Protein AF-A0A7Y0XGH5-F1 (afdb_monomer_lite)

Radius of gyration: 25.56 Å; chains: 1; bounding box: 54×35×66 Å

InterPro domains:
  IPR007445 Type IV pilus inner membrane component PilO [PF04350] (1-98)
  IPR014717 Translation elongation factor EF1B/small ribosomal subunit protein bS6 [G3DSA:3.30.70.60] (39-99)

Organism: Vibrio parahaemolyticus (NCBI:txid670)

pLDDT: mean 72.3, std 12.21, range [51.0, 94.69]

Structure (mmCIF, N/CA/C/O backbone):
data_AF-A0A7Y0XGH5-F1
#
_entry.id   AF-A0A7Y0XGH5-F1
#
loop_
_atom_site.group_PDB
_atom_site.id
_atom_site.type_symbol
_atom_site.label_atom_id
_atom_site.label_alt_id
_atom_site.label_comp_id
_atom_site.label_asym_id
_atom_site.label_entity_id
_atom_site.label_seq_id
_atom_site.pdbx_PDB_ins_code
_atom_site.Cartn_x
_atom_site.Cartn_y
_atom_site.Cartn_z
_atom_site.occupancy
_atom_site.B_iso_or_equiv
_atom_site.auth_seq_id
_atom_site.auth_comp_id
_atom_site.auth_asym_id
_atom_site.auth_atom_id
_atom_site.pdbx_PDB_model_num
ATOM 1 N N . GLU A 1 1 ? -40.733 23.908 43.309 1.00 57.53 1 GLU A N 1
ATOM 2 C CA . GLU A 1 1 ? -39.995 22.781 43.934 1.00 57.53 1 GLU A CA 1
ATOM 3 C C . GLU A 1 1 ? -40.119 21.439 43.202 1.00 57.53 1 GLU A C 1
ATOM 5 O O . GLU A 1 1 ? -39.109 20.762 43.045 1.00 57.53 1 GLU A O 1
ATOM 10 N N . GLN A 1 2 ? -41.304 21.029 42.729 1.00 59.62 2 GLN A N 1
ATOM 11 C CA . GLN A 1 2 ? -41.489 19.719 42.073 1.00 59.62 2 GLN A CA 1
ATOM 12 C C . GLN A 1 2 ? -40.665 19.541 40.779 1.00 59.62 2 GLN A C 1
ATOM 14 O O . GLN A 1 2 ? -40.095 18.477 40.553 1.00 59.62 2 GLN A O 1
ATOM 19 N N . THR A 1 3 ? -40.512 20.594 39.975 1.00 57.28 3 THR A N 1
ATOM 20 C CA . THR A 1 3 ? -39.720 20.594 38.731 1.00 57.28 3 THR A CA 1
ATOM 21 C C . THR A 1 3 ? -38.219 20.379 38.955 1.00 57.28 3 THR A C 1
ATOM 23 O O . THR A 1 3 ? -37.586 19.646 38.196 1.00 57.28 3 THR A O 1
ATOM 26 N N . LEU A 1 4 ? -37.647 20.936 40.029 1.00 57.97 4 LEU A N 1
ATOM 27 C CA . LEU A 1 4 ? -36.232 20.739 40.375 1.00 57.97 4 LEU A CA 1
ATOM 28 C C . LEU A 1 4 ? -35.940 19.289 40.788 1.00 57.97 4 LEU A C 1
ATOM 30 O O . LEU A 1 4 ? -34.923 18.724 40.388 1.00 57.97 4 LEU A O 1
ATOM 34 N N . LYS A 1 5 ? -36.849 18.667 41.552 1.00 57.78 5 LYS A N 1
ATOM 35 C CA . LYS A 1 5 ? -36.714 17.265 41.983 1.00 57.78 5 LYS A CA 1
ATOM 36 C C . LYS A 1 5 ? -36.739 16.297 40.797 1.00 57.78 5 LYS A C 1
ATOM 38 O O . LYS A 1 5 ? -35.958 15.348 40.771 1.00 57.78 5 LYS A O 1
ATOM 43 N N . VAL A 1 6 ? -37.584 16.554 39.796 1.00 65.75 6 VAL A N 1
ATOM 44 C CA . VAL A 1 6 ? -37.640 15.749 38.563 1.00 65.75 6 VAL A CA 1
ATOM 45 C C . VAL A 1 6 ? -36.358 15.911 37.739 1.00 65.75 6 VAL A C 1
ATOM 47 O O . VAL A 1 6 ? -35.770 14.913 37.325 1.00 65.75 6 VAL A O 1
ATOM 50 N N . ALA A 1 7 ? -35.865 17.141 37.567 1.00 57.25 7 ALA A N 1
ATOM 51 C CA . ALA A 1 7 ? -34.629 17.406 36.826 1.00 57.25 7 ALA A CA 1
ATOM 52 C C . ALA A 1 7 ? -33.390 16.760 37.477 1.00 57.25 7 ALA A C 1
ATOM 54 O O . ALA A 1 7 ? -32.552 16.181 36.780 1.00 57.25 7 ALA A O 1
ATOM 55 N N . LEU A 1 8 ? -33.297 16.801 38.811 1.00 57.59 8 LEU A N 1
ATOM 56 C CA . LEU A 1 8 ? -32.241 16.122 39.567 1.00 57.59 8 LEU A CA 1
ATOM 57 C C . LEU A 1 8 ? -32.318 14.603 39.415 1.00 57.59 8 LEU A C 1
ATOM 59 O O . LEU A 1 8 ? -31.290 13.968 39.209 1.00 57.59 8 LEU A O 1
ATOM 63 N N . LYS A 1 9 ? -33.522 14.022 39.442 1.00 57.09 9 LYS A N 1
ATOM 64 C CA . LYS A 1 9 ? -33.717 12.574 39.282 1.00 57.09 9 LYS A CA 1
ATOM 65 C C . LYS A 1 9 ? -33.345 12.087 37.878 1.00 57.09 9 LYS A C 1
ATOM 67 O O . LYS A 1 9 ? -32.714 11.045 37.741 1.00 57.09 9 LYS A O 1
ATOM 72 N N . ILE A 1 10 ? -33.648 12.870 36.841 1.00 63.62 10 ILE A N 1
ATOM 73 C CA . ILE A 1 10 ? -33.232 12.576 35.460 1.00 63.62 10 ILE A CA 1
ATOM 74 C C . ILE A 1 10 ? -31.706 12.660 35.319 1.00 63.62 10 ILE A C 1
ATOM 76 O O . ILE A 1 10 ? -31.102 11.768 34.725 1.00 63.62 10 ILE A O 1
ATOM 80 N N . LYS A 1 11 ? -31.065 13.698 35.879 1.00 57.50 11 LYS A N 1
ATOM 81 C CA . LYS A 1 11 ? -29.596 13.811 35.873 1.00 57.50 11 LYS A CA 1
ATOM 82 C C . LYS A 1 11 ? -28.933 12.685 36.671 1.00 57.50 11 LYS A C 1
ATOM 84 O O . LYS A 1 11 ? -27.990 12.091 36.168 1.00 57.50 11 LYS A O 1
ATOM 89 N N . ALA A 1 12 ? -29.449 12.348 37.851 1.00 57.94 12 ALA A N 1
ATOM 90 C CA . ALA A 1 12 ? -28.937 11.259 38.681 1.00 57.94 12 ALA A CA 1
ATOM 91 C C . ALA A 1 12 ? -29.034 9.903 37.968 1.00 57.94 12 ALA A C 1
ATOM 93 O O . ALA A 1 12 ? -28.064 9.156 37.957 1.00 57.94 12 ALA A O 1
ATOM 94 N N . ASN A 1 13 ? -30.150 9.623 37.289 1.00 59.25 13 ASN A N 1
ATOM 95 C CA . ASN A 1 13 ? -30.304 8.400 36.497 1.00 59.25 13 ASN A CA 1
ATOM 96 C C . ASN A 1 13 ? -29.356 8.360 35.284 1.00 59.25 13 ASN A C 1
ATOM 98 O O . ASN A 1 13 ? -28.810 7.305 34.976 1.00 59.25 13 ASN A O 1
ATOM 102 N N . LYS A 1 14 ? -29.108 9.497 34.617 1.00 54.75 14 LYS A N 1
ATOM 103 C CA . LYS A 1 14 ? -28.110 9.586 33.532 1.00 54.75 14 LYS A CA 1
ATOM 104 C C . LYS A 1 14 ? -26.677 9.373 34.034 1.00 54.75 14 LYS A C 1
ATOM 106 O O . LYS A 1 14 ? -25.895 8.718 33.358 1.00 54.75 14 LYS A O 1
ATOM 111 N N . VAL A 1 15 ? -26.346 9.892 35.218 1.00 58.03 15 VAL A N 1
ATOM 112 C CA . VAL A 1 15 ? -25.038 9.692 35.868 1.00 58.03 15 VAL A CA 1
ATOM 113 C C . VAL A 1 15 ? -24.877 8.260 36.385 1.00 58.03 15 VAL A C 1
ATOM 115 O O . VAL A 1 15 ? -23.786 7.716 36.312 1.00 58.03 15 VAL A O 1
ATOM 118 N N . ALA A 1 16 ? -25.952 7.614 36.839 1.00 59.16 16 ALA A N 1
ATOM 119 C CA . ALA A 1 16 ? -25.923 6.213 37.262 1.00 59.16 16 ALA A CA 1
ATOM 120 C C . ALA A 1 16 ? -25.759 5.230 36.086 1.00 59.16 16 ALA A C 1
ATOM 122 O O . ALA A 1 16 ? -25.178 4.165 36.264 1.00 59.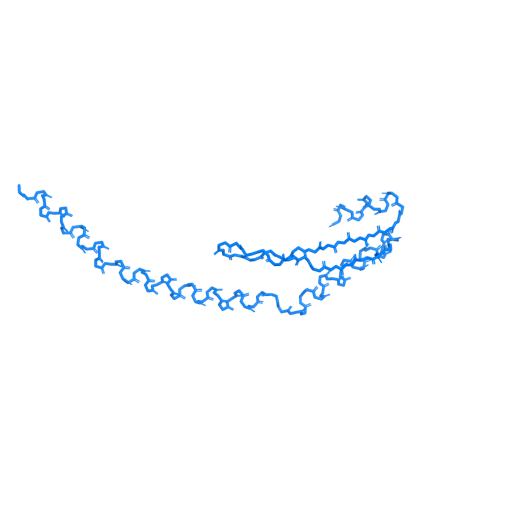16 16 ALA A O 1
ATOM 123 N N . ALA A 1 17 ? -26.239 5.587 34.889 1.00 60.56 17 ALA A N 1
ATOM 124 C CA . ALA A 1 17 ? -26.085 4.783 33.672 1.00 60.56 17 ALA A CA 1
ATOM 125 C C . ALA A 1 17 ? -24.726 4.980 32.968 1.00 60.56 17 ALA A C 1
ATOM 127 O O . ALA A 1 17 ? -24.312 4.137 32.176 1.00 60.56 17 ALA A O 1
ATOM 128 N N . LEU A 1 18 ? -24.026 6.083 33.256 1.00 62.53 18 LEU A N 1
ATOM 129 C CA . LEU A 1 18 ? -22.739 6.455 32.652 1.00 62.53 18 LEU A CA 1
ATOM 130 C C . LEU A 1 18 ? -21.626 5.403 32.843 1.00 62.53 18 LEU A C 1
ATOM 132 O O . LEU A 1 18 ? -20.987 5.069 31.848 1.00 62.53 18 LEU A O 1
ATOM 136 N N . PRO A 1 19 ? -21.421 4.820 34.043 1.00 67.25 19 PRO A N 1
ATOM 137 C CA . PRO A 1 19 ? -20.416 3.776 34.257 1.00 67.25 19 PRO A CA 1
ATOM 138 C C . PRO A 1 19 ? -20.688 2.513 33.434 1.00 67.25 19 PRO A C 1
ATOM 140 O O . PRO A 1 19 ? -19.769 1.883 32.921 1.00 67.25 19 PRO A O 1
ATOM 143 N N . GLN A 1 20 ? -21.963 2.150 33.280 1.00 67.44 20 GLN A N 1
ATOM 144 C CA . GLN A 1 20 ? -22.369 0.970 32.521 1.00 67.44 20 GLN A CA 1
ATOM 145 C C . GLN A 1 20 ? -22.187 1.193 31.015 1.00 67.44 20 GLN A C 1
ATOM 147 O O . GLN A 1 20 ? -21.733 0.297 30.310 1.00 67.44 20 GLN A O 1
ATOM 152 N N . LEU A 1 21 ? -22.475 2.409 30.536 1.00 55.81 21 LEU A N 1
ATOM 153 C CA . LEU A 1 21 ? -22.206 2.813 29.156 1.00 55.81 21 LEU A CA 1
ATOM 154 C C . LEU A 1 21 ? -20.699 2.867 28.853 1.00 55.81 21 LEU A C 1
ATOM 156 O O . LEU A 1 21 ? -20.281 2.432 27.786 1.00 55.81 21 LEU A O 1
ATOM 160 N N . GLN A 1 22 ? -19.887 3.374 29.788 1.00 63.31 22 GLN A N 1
ATOM 161 C CA . GLN A 1 22 ? -18.424 3.385 29.672 1.00 63.31 22 GLN A CA 1
ATOM 162 C C . GLN A 1 22 ? -17.858 1.970 29.615 1.00 63.31 22 GLN A C 1
ATOM 164 O O . GLN A 1 22 ? -17.097 1.671 28.708 1.00 63.31 22 GLN A O 1
ATOM 169 N N . SER A 1 23 ? -18.313 1.069 30.488 1.00 70.44 23 SER A N 1
ATOM 170 C CA . SER A 1 23 ? -17.890 -0.334 30.447 1.00 70.44 23 SER A CA 1
ATOM 171 C C . SER A 1 23 ? -18.245 -1.024 29.124 1.00 70.44 23 SER A C 1
ATOM 173 O O . SER A 1 23 ? -17.464 -1.840 28.644 1.00 70.44 23 SER A O 1
ATOM 175 N N . GLN A 1 24 ? -19.399 -0.710 28.526 1.00 57.34 24 GLN A N 1
ATOM 176 C CA . GLN A 1 24 ? -19.782 -1.239 27.211 1.00 57.34 24 GLN A CA 1
ATOM 177 C C . GLN A 1 24 ? -18.930 -0.647 26.081 1.00 57.34 24 GLN A C 1
ATOM 179 O O . GLN A 1 24 ? -18.613 -1.353 25.125 1.00 57.34 24 GLN A O 1
ATOM 184 N N . LEU A 1 25 ? -18.549 0.631 26.184 1.00 55.97 25 LEU A N 1
ATOM 185 C CA . LEU A 1 25 ? -17.626 1.270 25.246 1.00 55.97 25 LEU A CA 1
ATOM 186 C C . LEU A 1 25 ? -16.212 0.700 25.356 1.00 55.97 25 LEU A C 1
ATOM 188 O O . LEU A 1 25 ? -15.600 0.447 24.322 1.00 55.97 25 LEU A O 1
ATOM 192 N N . ASP A 1 26 ? -15.713 0.449 26.563 1.00 67.12 26 ASP A N 1
ATOM 193 C CA . ASP A 1 26 ? -14.401 -0.167 26.780 1.00 67.12 26 ASP A CA 1
ATOM 194 C C . ASP A 1 26 ? -14.379 -1.592 26.217 1.00 67.12 26 ASP A C 1
ATOM 196 O O . ASP A 1 26 ? -13.474 -1.951 25.468 1.00 67.12 26 ASP A O 1
ATOM 200 N N . GLU A 1 27 ? -15.426 -2.382 26.476 1.00 69.69 27 GLU A N 1
ATOM 201 C CA . GLU A 1 27 ? -15.563 -3.730 25.919 1.00 69.69 27 GLU A CA 1
ATOM 202 C C . GLU A 1 27 ? -15.633 -3.719 24.381 1.00 69.69 27 GLU A C 1
ATOM 204 O O . GLU A 1 27 ? -14.984 -4.536 23.718 1.00 69.69 27 GLU A O 1
ATOM 209 N N . LEU A 1 28 ? -16.386 -2.781 23.796 1.00 57.62 28 LEU A N 1
ATOM 210 C CA . LEU A 1 28 ? -16.416 -2.568 22.347 1.00 57.62 28 LEU A CA 1
ATOM 211 C C . LEU A 1 28 ? -15.041 -2.166 21.808 1.00 57.62 28 LEU A C 1
ATOM 213 O O . LEU A 1 28 ? -14.623 -2.698 20.782 1.00 57.62 28 LEU A O 1
ATOM 217 N N . THR A 1 29 ? -14.331 -1.283 22.508 1.00 54.56 29 THR A N 1
ATOM 218 C CA . THR A 1 29 ? -12.995 -0.807 22.127 1.00 54.56 29 THR A CA 1
ATOM 219 C C . THR A 1 29 ? -11.991 -1.955 22.149 1.00 54.56 29 THR A C 1
ATOM 221 O O . THR A 1 29 ? -11.305 -2.162 21.156 1.00 54.56 29 THR A O 1
ATOM 224 N N . THR A 1 30 ? -11.974 -2.790 23.191 1.00 71.12 30 THR A N 1
ATOM 225 C CA . THR A 1 30 ? -11.089 -3.967 23.273 1.00 71.12 30 THR A CA 1
ATOM 226 C C . THR A 1 30 ? -11.384 -5.000 22.182 1.00 71.12 30 THR A C 1
ATOM 228 O O . THR A 1 30 ? -10.466 -5.539 21.562 1.00 71.12 30 THR A O 1
ATOM 231 N N . ARG A 1 31 ? -12.665 -5.280 21.902 1.00 62.28 31 ARG A N 1
ATOM 232 C CA . ARG A 1 31 ? -13.052 -6.181 20.798 1.00 62.28 31 ARG A CA 1
ATOM 233 C C . ARG A 1 31 ? -12.631 -5.615 19.440 1.00 62.28 31 ARG A C 1
ATOM 235 O O . ARG A 1 31 ? -12.221 -6.370 18.561 1.00 62.28 31 ARG A O 1
ATOM 242 N N . TYR A 1 32 ? -12.717 -4.299 19.280 1.00 54.06 32 TYR A N 1
ATOM 243 C CA . TYR A 1 32 ? -12.309 -3.602 18.067 1.00 54.06 32 TYR A CA 1
ATOM 244 C C . TYR A 1 32 ? -10.780 -3.561 17.909 1.00 54.06 32 TYR A C 1
ATOM 246 O O . TYR A 1 32 ? -10.279 -3.831 16.823 1.00 54.06 32 TYR A O 1
ATOM 254 N N . GLU A 1 33 ? -10.019 -3.345 18.985 1.00 60.16 33 GLU A N 1
ATOM 255 C CA . GLU A 1 33 ? -8.552 -3.445 19.002 1.00 60.16 33 GLU A CA 1
ATOM 256 C C . GLU A 1 33 ? -8.062 -4.846 18.609 1.00 60.16 33 GLU A C 1
ATOM 258 O O . GLU A 1 33 ? -7.108 -4.973 17.842 1.00 60.16 33 GLU A O 1
AT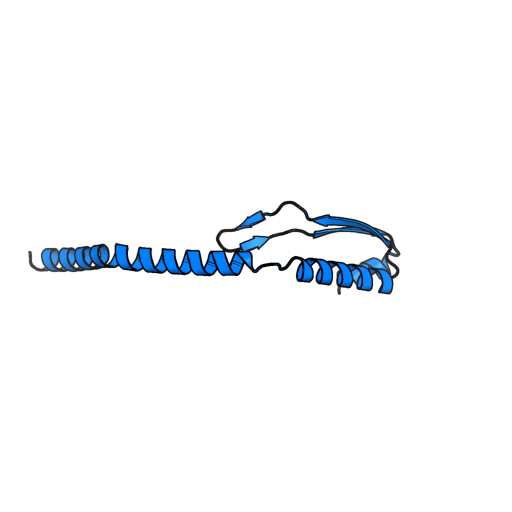OM 263 N N . LEU A 1 34 ? -8.747 -5.900 19.063 1.00 65.31 34 LEU A N 1
ATOM 264 C CA . LEU A 1 34 ? -8.450 -7.281 18.672 1.00 65.31 34 LEU A CA 1
ATOM 265 C C . LEU A 1 34 ? -8.676 -7.517 17.166 1.00 65.31 34 LEU A C 1
ATOM 267 O O . LEU A 1 34 ? -7.878 -8.194 16.523 1.00 65.31 34 LEU A O 1
ATOM 271 N N . LEU A 1 35 ? -9.733 -6.936 16.590 1.00 56.09 35 LEU A N 1
ATOM 272 C CA . LEU A 1 35 ? -9.999 -6.979 15.145 1.00 56.09 35 LEU A CA 1
ATOM 273 C C . LEU A 1 35 ? -8.977 -6.149 14.352 1.00 56.09 35 LEU A C 1
ATOM 275 O O . LEU A 1 35 ? -8.545 -6.562 13.280 1.00 56.09 35 LEU A O 1
ATOM 279 N N . LEU A 1 36 ? -8.529 -5.012 14.889 1.00 51.00 36 LEU A N 1
ATOM 280 C CA . LEU A 1 36 ? -7.468 -4.202 14.284 1.00 51.00 36 LEU A CA 1
ATOM 281 C C . LEU A 1 36 ? -6.111 -4.913 14.281 1.00 51.00 36 LEU A C 1
ATOM 283 O O . LEU A 1 36 ? -5.332 -4.698 13.358 1.00 51.00 36 LEU A O 1
ATOM 287 N N . GLN A 1 37 ? -5.830 -5.774 15.263 1.00 58.81 37 GLN A N 1
ATOM 288 C CA . GLN A 1 37 ? -4.658 -6.660 15.232 1.00 58.81 37 GLN A CA 1
ATOM 289 C C . GLN A 1 37 ? -4.750 -7.734 14.135 1.00 58.81 37 GLN A C 1
ATOM 291 O O . GLN A 1 37 ? -3.729 -8.313 13.767 1.00 58.81 37 GLN A O 1
ATOM 296 N N . GLN A 1 38 ? -5.948 -8.000 13.604 1.00 54.22 38 GLN A N 1
ATOM 297 C CA . GLN A 1 38 ? -6.166 -8.914 12.476 1.00 54.22 38 GLN A CA 1
AT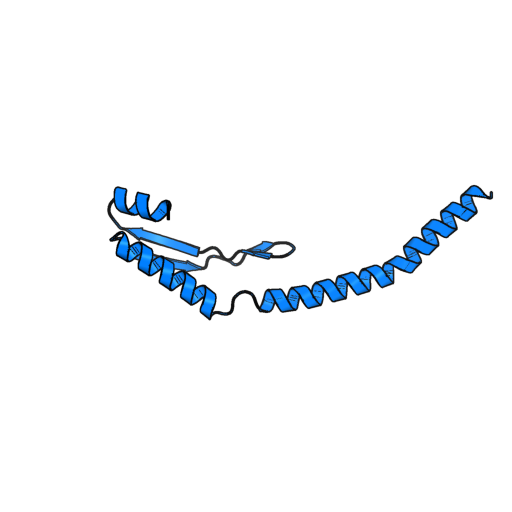OM 298 C C . GLN A 1 38 ? -6.054 -8.220 11.108 1.00 54.22 38 GLN A C 1
ATOM 300 O O . GLN A 1 38 ? -5.969 -8.900 10.089 1.00 54.22 38 GLN A O 1
ATOM 305 N N . LEU A 1 39 ? -5.971 -6.888 11.076 1.00 55.09 39 LEU A N 1
ATOM 306 C CA . LEU A 1 39 ? -5.495 -6.124 9.924 1.00 55.09 39 LEU A CA 1
ATOM 307 C C . LEU A 1 39 ? -3.970 -5.938 10.045 1.00 55.09 39 LEU A C 1
ATOM 309 O O . LEU A 1 39 ? -3.513 -5.491 11.098 1.00 55.09 39 LEU A O 1
ATOM 313 N N . PRO A 1 40 ? -3.159 -6.131 8.994 1.00 59.38 40 PRO A N 1
ATOM 314 C CA . PRO A 1 40 ? -3.229 -7.133 7.947 1.00 59.38 40 PRO A CA 1
ATOM 315 C C . PRO A 1 40 ? -2.437 -8.378 8.384 1.00 59.38 40 PRO A C 1
ATOM 317 O O . PRO A 1 40 ? -1.296 -8.293 8.859 1.00 59.38 40 PRO A O 1
ATOM 320 N N . ALA A 1 41 ? -2.981 -9.570 8.156 1.00 61.12 41 ALA A N 1
ATOM 321 C CA . ALA A 1 41 ? -2.123 -10.747 8.105 1.00 61.12 41 ALA A CA 1
ATOM 322 C C . ALA A 1 41 ? -1.040 -10.447 7.054 1.00 61.12 41 ALA A C 1
ATOM 324 O O . ALA A 1 41 ? -1.387 -10.141 5.924 1.00 61.12 41 ALA A O 1
ATOM 325 N N . GLN A 1 42 ? 0.254 -10.479 7.391 1.00 62.06 42 GLN A N 1
ATOM 326 C CA . GLN A 1 42 ? 1.373 -10.093 6.496 1.00 62.06 42 GLN A CA 1
ATOM 327 C C . GLN A 1 42 ? 1.254 -10.665 5.064 1.00 62.06 42 GLN A C 1
ATOM 329 O O . GLN A 1 42 ? 1.722 -10.069 4.097 1.00 62.06 42 GLN A O 1
ATOM 334 N N . LYS A 1 43 ? 0.556 -11.799 4.932 1.00 67.69 43 LYS A N 1
ATOM 335 C CA . LYS A 1 43 ? 0.117 -12.423 3.684 1.00 67.69 43 LYS A CA 1
ATOM 336 C C . LYS A 1 43 ? -0.707 -11.509 2.762 1.00 67.69 43 LYS A C 1
ATOM 338 O O . LYS A 1 43 ? -0.475 -11.524 1.559 1.00 67.69 43 LYS A O 1
ATOM 343 N N . GLU A 1 44 ? -1.659 -10.743 3.281 1.00 74.00 44 GLU A N 1
ATOM 344 C CA . GLU A 1 44 ? -2.513 -9.847 2.490 1.00 74.00 44 GLU A CA 1
ATOM 345 C C . GLU A 1 44 ? -1.709 -8.679 1.914 1.00 74.00 44 GLU A C 1
ATOM 347 O O . GLU A 1 44 ? -1.819 -8.400 0.724 1.00 74.00 44 GLU A O 1
ATOM 352 N N . LEU A 1 45 ? -0.815 -8.076 2.709 1.00 76.38 45 LEU A N 1
ATOM 353 C CA . LEU A 1 45 ? 0.109 -7.048 2.212 1.00 76.38 45 LEU A CA 1
ATOM 354 C C . LEU A 1 45 ? 1.055 -7.601 1.141 1.00 76.38 45 LEU A C 1
ATOM 356 O O . LEU A 1 45 ? 1.273 -6.954 0.121 1.00 76.38 45 LEU A O 1
ATOM 360 N N . ALA A 1 46 ? 1.599 -8.805 1.349 1.00 70.94 46 ALA A N 1
ATOM 361 C CA . ALA A 1 46 ? 2.449 -9.462 0.358 1.00 70.94 46 ALA A CA 1
ATOM 362 C C . ALA A 1 46 ? 1.688 -9.773 -0.941 1.00 70.94 46 ALA A C 1
ATOM 364 O O . ALA A 1 46 ? 2.237 -9.613 -2.027 1.00 70.94 46 ALA A O 1
ATOM 365 N N . THR A 1 47 ? 0.419 -10.174 -0.832 1.00 75.69 47 THR A N 1
ATOM 366 C CA . THR A 1 47 ? -0.446 -10.430 -1.993 1.00 75.69 47 THR A CA 1
ATOM 367 C C . THR A 1 47 ? -0.728 -9.134 -2.750 1.00 75.69 47 THR A C 1
ATOM 369 O O . THR A 1 47 ? -0.575 -9.103 -3.965 1.00 75.69 47 THR A O 1
ATOM 372 N N . MET A 1 48 ? -1.045 -8.044 -2.043 1.00 83.31 48 MET A N 1
ATOM 373 C CA . MET A 1 48 ? -1.237 -6.725 -2.651 1.00 83.31 48 MET A CA 1
ATOM 374 C C . MET A 1 48 ? 0.020 -6.256 -3.398 1.00 83.31 48 MET A C 1
ATOM 376 O O . MET A 1 48 ? -0.070 -5.820 -4.541 1.00 83.31 48 MET A O 1
ATOM 380 N N . LEU A 1 49 ? 1.199 -6.390 -2.780 1.00 79.69 49 LEU A N 1
ATOM 381 C CA . LEU A 1 49 ? 2.478 -6.056 -3.415 1.00 79.69 49 LEU A CA 1
ATOM 382 C C . LEU A 1 49 ? 2.735 -6.893 -4.675 1.00 79.69 49 LEU A C 1
ATOM 384 O O . LEU A 1 49 ? 3.206 -6.358 -5.676 1.00 79.69 49 LEU A O 1
ATOM 388 N N . ALA A 1 50 ? 2.415 -8.189 -4.641 1.00 76.94 50 ALA A N 1
ATOM 389 C CA . ALA A 1 50 ? 2.544 -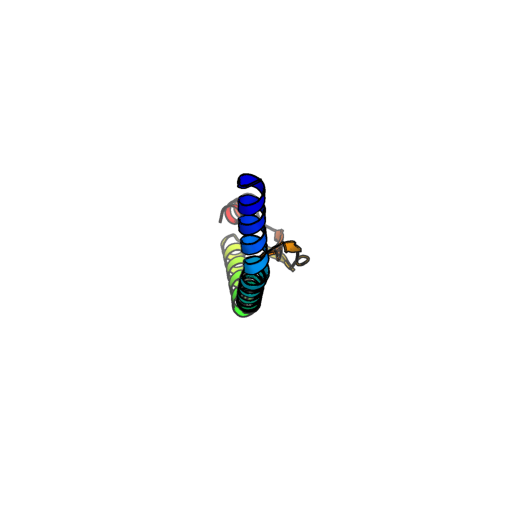9.057 -5.807 1.00 76.94 50 ALA A CA 1
ATOM 390 C C . ALA A 1 50 ? 1.637 -8.597 -6.959 1.00 76.94 50 ALA A C 1
ATOM 392 O O . ALA A 1 50 ? 2.114 -8.490 -8.085 1.00 76.94 50 ALA A O 1
ATOM 393 N N . SER A 1 51 ? 0.380 -8.245 -6.671 1.00 82.00 51 SER A N 1
ATOM 394 C CA . SER A 1 51 ? -0.555 -7.728 -7.679 1.00 82.00 51 SER A CA 1
ATOM 395 C C . SER A 1 51 ? -0.104 -6.392 -8.280 1.00 82.00 51 SER A C 1
ATOM 397 O O . SER A 1 51 ? -0.220 -6.197 -9.485 1.00 82.00 51 SER A O 1
ATOM 399 N N . VAL A 1 52 ? 0.461 -5.484 -7.473 1.00 82.25 52 VAL A N 1
ATOM 400 C CA . VAL A 1 52 ? 1.036 -4.220 -7.978 1.00 82.25 52 VAL A CA 1
ATOM 401 C C . VAL A 1 52 ? 2.214 -4.487 -8.918 1.00 82.25 52 VAL A C 1
ATOM 403 O O . VAL A 1 52 ? 2.316 -3.860 -9.973 1.00 82.25 52 VAL A O 1
ATOM 406 N N . ASN A 1 53 ? 3.085 -5.436 -8.564 1.00 78.12 53 ASN A N 1
ATOM 407 C CA . ASN A 1 53 ? 4.203 -5.831 -9.418 1.00 78.12 53 ASN A CA 1
ATOM 408 C C . ASN A 1 53 ? 3.734 -6.440 -10.745 1.00 78.12 53 ASN A C 1
ATOM 410 O O . ASN A 1 53 ? 4.272 -6.082 -11.790 1.00 78.12 53 ASN A O 1
ATOM 414 N N . GLU A 1 54 ? 2.740 -7.330 -10.712 1.00 80.50 54 GLU A N 1
ATOM 415 C CA . GLU A 1 54 ? 2.158 -7.948 -11.910 1.00 80.50 54 GLU A CA 1
ATOM 416 C C . GLU A 1 54 ? 1.578 -6.884 -12.852 1.00 80.50 54 GLU A C 1
ATOM 418 O O . GLU A 1 54 ? 1.952 -6.830 -14.022 1.00 80.50 54 GLU A O 1
ATOM 423 N N . LEU A 1 55 ? 0.791 -5.946 -12.314 1.00 81.50 55 LEU A N 1
ATOM 424 C CA . LEU A 1 55 ? 0.238 -4.829 -13.083 1.00 81.50 55 LEU A CA 1
ATOM 425 C C . LEU A 1 55 ? 1.318 -3.952 -13.723 1.00 81.50 55 LEU A C 1
ATOM 427 O O . LEU A 1 55 ? 1.161 -3.518 -14.864 1.00 81.50 55 LEU A O 1
ATOM 431 N N . GLY A 1 56 ? 2.415 -3.666 -13.017 1.00 76.56 56 GLY A N 1
ATOM 432 C CA . GLY A 1 56 ? 3.499 -2.885 -13.612 1.00 76.56 56 GLY A CA 1
ATOM 433 C C . GLY A 1 56 ? 4.226 -3.644 -14.720 1.00 76.56 56 GLY A C 1
ATOM 434 O O . GLY A 1 56 ? 4.510 -3.049 -15.755 1.00 76.56 56 GLY A O 1
ATOM 435 N N . ILE A 1 57 ? 4.454 -4.952 -14.561 1.00 77.50 57 ILE A N 1
ATOM 436 C CA . ILE A 1 57 ? 5.057 -5.793 -15.610 1.00 77.50 57 ILE A CA 1
ATOM 437 C C . ILE A 1 57 ? 4.162 -5.838 -16.855 1.00 77.50 57 ILE A C 1
ATOM 439 O O . ILE A 1 57 ? 4.667 -5.661 -17.966 1.00 77.50 57 ILE A O 1
ATOM 443 N N . ASP A 1 58 ? 2.849 -6.007 -16.681 1.00 80.62 58 ASP A N 1
ATOM 444 C CA . ASP A 1 58 ? 1.876 -6.026 -17.782 1.00 80.62 58 ASP A CA 1
ATOM 445 C C . ASP A 1 58 ? 1.857 -4.705 -18.562 1.00 80.62 58 ASP A C 1
ATOM 447 O O . ASP A 1 58 ? 1.707 -4.693 -19.786 1.00 80.62 58 ASP A O 1
ATOM 451 N N . ASN A 1 59 ? 2.092 -3.591 -17.864 1.00 82.19 59 ASN A N 1
ATOM 452 C CA . ASN A 1 59 ? 2.246 -2.265 -18.457 1.00 82.19 59 ASN A CA 1
ATOM 453 C C . ASN A 1 59 ? 3.703 -1.948 -18.848 1.00 82.19 59 ASN A C 1
ATOM 455 O O . ASN A 1 59 ? 4.021 -0.794 -19.089 1.00 82.19 59 ASN A O 1
ATOM 459 N N . LYS A 1 60 ? 4.618 -2.927 -18.914 1.00 86.44 60 LYS A N 1
ATOM 460 C CA . LYS A 1 60 ? 6.041 -2.722 -19.279 1.00 86.44 60 LYS A CA 1
ATOM 461 C C . LYS A 1 60 ? 6.780 -1.693 -18.409 1.00 86.44 60 LYS A C 1
ATOM 463 O O . LYS A 1 60 ? 7.785 -1.115 -18.828 1.00 86.44 60 LYS A O 1
ATOM 468 N N . LEU A 1 61 ? 6.308 -1.474 -17.189 1.00 86.31 61 LEU A N 1
ATOM 469 C CA . LEU A 1 61 ? 6.920 -0.576 -16.224 1.00 86.31 61 LEU A CA 1
ATOM 470 C C . LEU A 1 61 ? 7.995 -1.308 -15.428 1.00 86.31 61 LEU A C 1
ATOM 472 O O . LEU A 1 61 ? 7.859 -2.473 -15.056 1.00 86.31 61 LEU A O 1
ATOM 476 N N . THR A 1 62 ? 9.071 -0.591 -15.127 1.00 79.44 62 THR A N 1
ATOM 477 C CA . THR A 1 62 ? 10.148 -1.070 -14.263 1.00 79.44 62 THR A CA 1
ATOM 478 C C . THR A 1 62 ? 10.082 -0.343 -12.931 1.00 79.44 62 THR A C 1
ATOM 480 O O . THR A 1 62 ? 10.377 0.852 -12.848 1.00 79.44 62 THR A O 1
ATOM 483 N N . PHE A 1 63 ? 9.726 -1.062 -11.868 1.00 80.56 63 PHE A N 1
ATOM 484 C CA . PHE A 1 63 ? 9.780 -0.522 -10.514 1.00 80.56 63 PHE A CA 1
ATOM 485 C C . PHE A 1 63 ? 11.228 -0.338 -10.073 1.00 80.56 63 PHE A C 1
ATOM 487 O O . PHE A 1 63 ? 12.032 -1.268 -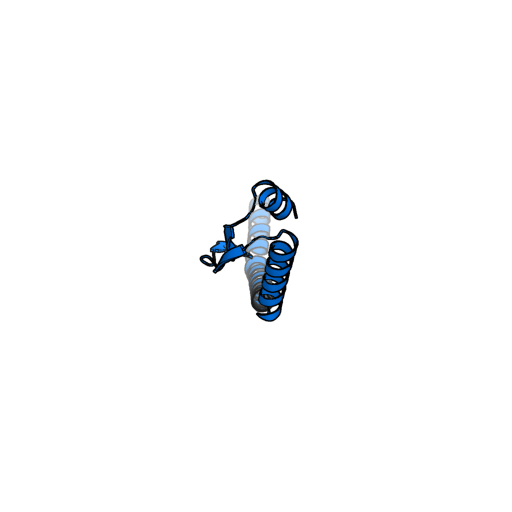10.098 1.00 80.56 63 PHE A O 1
ATOM 494 N N . THR A 1 64 ? 11.551 0.882 -9.662 1.00 78.25 64 THR A N 1
ATOM 495 C CA . THR A 1 64 ? 12.860 1.231 -9.098 1.00 78.25 64 THR A CA 1
ATOM 496 C C . THR A 1 64 ? 12.830 1.134 -7.575 1.00 78.25 64 THR A C 1
ATOM 498 O O . THR A 1 64 ? 13.828 0.757 -6.961 1.00 78.25 64 THR A O 1
ATOM 501 N N . ARG A 1 65 ? 11.676 1.427 -6.960 1.00 78.31 65 ARG A N 1
ATOM 502 C CA . ARG A 1 65 ? 11.498 1.379 -5.509 1.00 78.31 65 ARG A CA 1
ATOM 503 C C . ARG A 1 65 ? 10.043 1.122 -5.137 1.00 78.31 65 ARG A C 1
ATOM 505 O O . ARG A 1 65 ? 9.140 1.731 -5.702 1.00 78.31 65 ARG A O 1
ATOM 512 N N . ILE A 1 66 ? 9.836 0.232 -4.171 1.00 78.75 66 ILE A N 1
ATOM 513 C CA . ILE A 1 66 ? 8.545 0.011 -3.519 1.00 78.75 66 ILE A CA 1
ATOM 514 C C . ILE A 1 66 ? 8.808 -0.147 -2.023 1.00 78.75 66 ILE A C 1
ATOM 516 O O . ILE A 1 66 ? 9.541 -1.051 -1.617 1.00 78.75 66 ILE A O 1
ATOM 520 N N . ASP A 1 67 ? 8.223 0.718 -1.201 1.00 79.12 67 ASP A N 1
ATOM 521 C CA . ASP A 1 67 ? 8.371 0.667 0.255 1.00 79.12 67 ASP A CA 1
ATOM 522 C C . ASP A 1 67 ? 7.160 1.233 0.982 1.00 79.12 67 ASP A C 1
ATOM 524 O O . ASP A 1 67 ? 6.386 2.029 0.456 1.00 79.12 67 ASP A O 1
ATOM 528 N N . TRP A 1 68 ? 7.015 0.819 2.234 1.00 84.06 68 TRP A N 1
ATOM 529 C CA . TRP A 1 68 ? 5.996 1.350 3.122 1.00 84.06 68 TRP A CA 1
ATOM 530 C C . TRP A 1 68 ? 6.459 2.672 3.733 1.00 84.06 68 TRP A C 1
ATOM 532 O O . TRP A 1 68 ? 7.554 2.762 4.289 1.00 84.06 68 TRP A O 1
ATOM 542 N N . GLY A 1 69 ? 5.597 3.682 3.666 1.00 86.12 69 GLY A N 1
ATOM 543 C CA . GLY A 1 69 ? 5.756 4.926 4.405 1.00 86.12 69 GLY A CA 1
ATOM 544 C C . GLY A 1 69 ? 5.448 4.761 5.894 1.00 86.12 69 GLY A C 1
ATOM 545 O O . GLY A 1 69 ? 5.121 3.678 6.383 1.00 86.12 69 GLY A O 1
ATOM 546 N N . GLU A 1 70 ? 5.525 5.865 6.634 1.00 87.75 70 GLU A N 1
ATOM 547 C CA . GLU A 1 70 ? 5.214 5.849 8.061 1.00 87.75 70 GLU A CA 1
ATOM 548 C C . GLU A 1 70 ? 3.746 5.502 8.320 1.00 87.75 70 GLU A C 1
ATOM 550 O O . GLU A 1 70 ? 2.829 6.025 7.681 1.00 87.75 70 GLU A O 1
ATOM 555 N N . LYS A 1 71 ? 3.526 4.631 9.307 1.00 84.38 71 LYS A N 1
ATOM 556 C CA . LYS A 1 71 ? 2.190 4.281 9.783 1.00 84.38 71 LYS A CA 1
ATOM 557 C C . LYS A 1 71 ? 1.542 5.507 10.426 1.00 84.38 71 LYS A C 1
ATOM 559 O O . LYS A 1 71 ? 2.026 6.018 11.432 1.00 84.38 71 LYS A O 1
ATOM 564 N N . GLN A 1 72 ? 0.412 5.931 9.878 1.00 86.56 72 GLN A N 1
ATOM 565 C CA . GLN A 1 72 ? -0.373 7.057 10.373 1.00 86.56 72 GLN A CA 1
ATOM 566 C C . GLN A 1 72 ? -1.579 6.520 11.140 1.00 86.56 72 GLN A C 1
ATOM 568 O O . GLN A 1 72 ? -2.455 5.890 10.549 1.00 86.56 72 GLN A O 1
ATOM 573 N N . SER A 1 73 ? -1.623 6.735 12.453 1.00 82.19 73 SER A N 1
ATOM 574 C CA . SER A 1 73 ? -2.770 6.344 13.279 1.00 82.19 73 SER A CA 1
ATOM 575 C C . SER A 1 73 ? -3.847 7.431 13.261 1.00 82.19 73 SER A C 1
ATOM 577 O O . SER A 1 73 ? -3.575 8.587 13.569 1.00 82.19 73 SER A O 1
ATOM 579 N N . GLU A 1 74 ? -5.072 7.036 12.941 1.00 77.19 74 GLU A N 1
ATOM 580 C CA . GLU A 1 74 ? -6.307 7.818 13.050 1.00 77.19 74 GLU A CA 1
ATOM 581 C C . GLU A 1 74 ? -7.139 7.278 14.230 1.00 77.19 74 GLU A C 1
ATOM 583 O O . GLU A 1 74 ? -6.824 6.229 14.791 1.00 77.19 74 GLU A O 1
ATOM 588 N N . HIS A 1 75 ? -8.224 7.960 14.612 1.00 66.81 75 HIS A N 1
ATOM 589 C CA . HIS A 1 75 ? -9.021 7.596 15.802 1.00 66.81 75 HIS A CA 1
ATOM 590 C C . HIS A 1 75 ? -9.511 6.132 15.836 1.00 66.81 75 HIS A C 1
ATOM 592 O O . HIS A 1 75 ? -9.743 5.597 16.914 1.00 66.81 75 HIS A O 1
ATOM 598 N N . PHE A 1 76 ? -9.704 5.491 14.681 1.00 62.50 76 PHE A N 1
ATOM 599 C CA . PHE A 1 76 ? -10.286 4.144 14.579 1.00 62.50 76 PHE A CA 1
ATOM 600 C C . PHE A 1 76 ? -9.660 3.274 13.471 1.00 62.50 76 PHE A C 1
ATOM 602 O O . PHE A 1 76 ? -10.132 2.164 13.219 1.00 62.50 76 PHE A O 1
ATOM 609 N N . LEU A 1 77 ? -8.621 3.770 12.792 1.00 68.06 77 LEU A N 1
ATOM 610 C CA . LEU A 1 77 ? -7.928 3.117 11.676 1.00 68.06 77 LEU A CA 1
ATOM 611 C C . LEU A 1 77 ? -6.449 3.493 11.729 1.00 68.06 77 LEU A C 1
ATOM 613 O O . LEU A 1 77 ? -6.075 4.485 12.346 1.00 68.06 77 LEU A O 1
ATOM 617 N N . TYR A 1 78 ? -5.608 2.757 11.016 1.00 74.44 78 TYR A N 1
ATOM 618 C CA . TYR A 1 78 ? -4.297 3.265 10.639 1.00 74.44 78 TYR A CA 1
ATOM 619 C C . TYR A 1 78 ? -4.148 3.209 9.125 1.00 74.44 78 TYR A C 1
ATOM 621 O O . TYR A 1 78 ? -4.641 2.295 8.464 1.00 74.44 78 TYR A O 1
ATOM 629 N N . ARG A 1 79 ? -3.454 4.197 8.575 1.00 81.62 79 ARG A N 1
ATOM 630 C CA . ARG A 1 79 ? -3.034 4.226 7.181 1.00 81.62 79 ARG A CA 1
ATOM 631 C C . ARG A 1 79 ? -1.577 3.792 7.113 1.00 81.62 79 ARG A C 1
ATOM 633 O O . ARG A 1 79 ? -0.744 4.292 7.864 1.00 81.62 79 ARG A O 1
ATOM 640 N N . LEU A 1 80 ? -1.280 2.868 6.208 1.00 84.50 80 LEU A N 1
ATOM 641 C CA . LEU A 1 80 ? 0.082 2.487 5.850 1.00 84.50 80 LEU A CA 1
ATOM 642 C C . LEU A 1 80 ? 0.302 2.884 4.383 1.00 84.50 80 LEU A C 1
ATOM 644 O O . LEU A 1 80 ? -0.165 2.168 3.498 1.00 84.50 80 LEU A O 1
ATOM 648 N N . PRO A 1 81 ? 0.909 4.052 4.108 1.00 86.75 81 PRO A N 1
ATOM 649 C CA . PRO A 1 81 ? 1.148 4.500 2.740 1.00 86.75 81 PRO A CA 1
ATOM 650 C C . PRO A 1 81 ? 2.093 3.544 2.005 1.00 86.75 81 PRO A C 1
ATOM 652 O O . PRO A 1 81 ? 3.073 3.090 2.593 1.00 86.75 81 PRO A O 1
ATOM 655 N N . LEU A 1 82 ? 1.825 3.271 0.728 1.00 84.56 82 LEU A N 1
ATOM 656 C CA . LEU A 1 82 ? 2.757 2.573 -0.157 1.00 84.56 82 LEU A CA 1
ATOM 657 C C . LEU A 1 82 ? 3.403 3.593 -1.096 1.00 84.56 82 LEU A C 1
ATOM 659 O O . LEU A 1 82 ? 2.708 4.240 -1.880 1.00 84.56 82 LEU A O 1
ATOM 663 N N . ASN A 1 83 ? 4.721 3.731 -1.007 1.00 85.19 83 ASN A N 1
ATOM 664 C CA . ASN A 1 83 ? 5.517 4.563 -1.897 1.00 85.19 83 ASN A CA 1
ATOM 665 C C . ASN A 1 83 ? 5.993 3.717 -3.075 1.00 85.19 83 ASN A C 1
ATOM 667 O O . ASN A 1 83 ? 6.500 2.611 -2.882 1.00 85.19 83 ASN A O 1
ATOM 671 N N . ILE A 1 84 ? 5.836 4.246 -4.285 1.00 84.81 84 ILE A N 1
ATOM 672 C CA . ILE A 1 84 ? 6.188 3.558 -5.524 1.00 84.81 84 ILE A CA 1
ATOM 673 C C . ILE A 1 84 ? 6.969 4.527 -6.411 1.00 84.81 84 ILE A C 1
ATOM 675 O O . ILE A 1 84 ? 6.478 5.605 -6.743 1.00 84.81 84 ILE A O 1
ATOM 679 N N . GLU A 1 85 ? 8.161 4.115 -6.830 1.00 85.62 85 GLU A N 1
ATOM 680 C CA . GLU A 1 85 ? 8.937 4.758 -7.889 1.00 85.62 85 GLU A CA 1
ATOM 681 C C . GLU A 1 85 ? 9.101 3.768 -9.041 1.00 85.62 85 GLU A C 1
ATOM 683 O O . GLU A 1 85 ? 9.515 2.619 -8.849 1.00 85.62 85 GLU A O 1
ATOM 688 N N . LEU A 1 86 ? 8.783 4.213 -10.252 1.00 86.56 86 LEU A N 1
ATOM 689 C CA . LEU A 1 86 ? 8.812 3.391 -11.455 1.00 86.56 86 LEU A CA 1
ATOM 690 C C . LEU A 1 86 ? 9.290 4.197 -12.661 1.00 86.56 86 LEU A C 1
ATOM 692 O O . LEU A 1 86 ? 9.255 5.427 -12.663 1.00 86.56 86 LEU A O 1
ATOM 696 N N . THR A 1 87 ? 9.732 3.485 -13.690 1.00 87.00 87 THR A N 1
ATOM 697 C CA . THR A 1 87 ? 10.150 4.046 -14.977 1.00 87.00 87 THR A CA 1
ATOM 698 C C . THR A 1 87 ? 9.474 3.290 -16.118 1.00 87.00 87 THR A C 1
ATOM 700 O O . THR A 1 87 ? 9.173 2.103 -15.989 1.00 87.00 87 THR A O 1
ATOM 703 N N . GLY A 1 88 ? 9.205 3.978 -17.225 1.00 90.31 88 GLY A N 1
ATOM 704 C CA . GLY A 1 88 ? 8.530 3.411 -18.390 1.00 90.31 88 GLY A CA 1
ATOM 705 C C . GLY A 1 88 ? 8.074 4.489 -19.367 1.00 90.31 88 GLY A C 1
ATOM 706 O O . GLY A 1 88 ? 8.374 5.674 -19.183 1.00 90.31 88 GLY A O 1
ATOM 707 N N . ASP A 1 89 ? 7.344 4.077 -20.399 1.00 94.69 89 ASP A N 1
ATOM 708 C CA . ASP A 1 89 ? 6.794 4.995 -21.392 1.00 94.69 89 ASP A CA 1
ATOM 709 C C . ASP A 1 89 ? 5.603 5.782 -20.824 1.00 94.69 89 ASP A C 1
ATOM 711 O O . ASP A 1 89 ? 4.828 5.293 -20.005 1.00 94.69 89 ASP A O 1
ATOM 715 N N . PHE A 1 90 ? 5.418 7.022 -21.283 1.00 92.94 90 PHE A N 1
ATOM 716 C CA . PHE A 1 90 ? 4.385 7.924 -20.753 1.00 92.94 90 PHE A CA 1
ATOM 717 C C . PHE A 1 90 ? 2.966 7.332 -20.798 1.00 92.94 90 PHE A C 1
ATOM 719 O O . PHE A 1 90 ? 2.205 7.470 -19.842 1.00 92.94 90 PHE A O 1
ATOM 726 N N . HIS A 1 91 ? 2.606 6.675 -21.905 1.00 92.19 91 HIS A N 1
ATOM 727 C CA . HIS A 1 91 ? 1.276 6.080 -22.066 1.00 92.19 91 HIS A CA 1
ATOM 728 C C . HIS A 1 91 ? 1.082 4.893 -21.123 1.00 92.19 91 HIS A C 1
ATOM 730 O O . HIS A 1 91 ? 0.031 4.783 -20.500 1.00 92.19 91 HIS A O 1
ATOM 736 N N . ASP A 1 92 ? 2.112 4.068 -20.963 1.00 89.44 92 ASP A N 1
ATOM 737 C CA . ASP A 1 92 ? 2.108 2.905 -20.081 1.00 89.44 92 ASP A CA 1
ATOM 738 C C . ASP A 1 92 ? 1.981 3.316 -18.604 1.00 89.44 92 ASP A C 1
ATOM 740 O O . ASP A 1 92 ? 1.203 2.733 -17.848 1.00 89.44 92 ASP A O 1
ATOM 744 N N . ILE A 1 93 ? 2.663 4.396 -18.203 1.00 88.88 93 ILE A N 1
ATOM 745 C CA . ILE A 1 93 ? 2.506 5.002 -16.871 1.00 88.88 93 ILE A CA 1
ATOM 746 C C . ILE A 1 93 ? 1.072 5.516 -16.683 1.00 88.88 93 ILE A C 1
ATOM 748 O O . ILE A 1 93 ? 0.468 5.318 -15.627 1.00 88.88 93 ILE A O 1
ATOM 752 N N . GLY A 1 94 ? 0.511 6.158 -17.712 1.00 89.12 94 GLY A N 1
ATOM 753 C CA . GLY A 1 94 ? -0.878 6.609 -17.713 1.00 89.12 94 GLY A CA 1
ATOM 754 C C . GLY A 1 94 ? -1.865 5.457 -17.519 1.00 89.12 94 GLY A C 1
ATOM 755 O O . GLY A 1 94 ? -2.733 5.550 -16.651 1.00 89.12 94 GLY A O 1
ATOM 756 N N . HIS A 1 95 ? -1.698 4.361 -18.263 1.00 87.31 95 HIS A N 1
ATOM 757 C CA . HIS A 1 95 ? -2.527 3.160 -18.144 1.00 87.31 95 HIS A CA 1
ATOM 758 C C . HIS A 1 95 ? -2.438 2.530 -16.753 1.00 87.31 95 HIS A C 1
ATOM 760 O O . HIS A 1 95 ? -3.472 2.245 -16.151 1.00 87.31 95 HIS A O 1
ATOM 766 N N . PHE A 1 96 ? -1.231 2.402 -16.201 1.00 85.44 96 PHE A N 1
ATOM 767 C CA . PHE A 1 96 ? -1.029 1.895 -14.845 1.00 85.44 96 PHE A CA 1
ATOM 768 C C . PHE A 1 96 ? -1.698 2.769 -13.776 1.00 85.44 96 PHE A C 1
ATOM 770 O O . PHE A 1 96 ? -2.296 2.242 -12.849 1.00 85.44 96 PHE A O 1
ATOM 777 N N . SER A 1 97 ? -1.655 4.099 -13.911 1.00 84.81 97 SER A N 1
ATOM 778 C CA . SER A 1 97 ? -2.265 5.014 -12.929 1.00 84.81 97 SER A CA 1
ATOM 779 C C . SER A 1 97 ? -3.801 4.985 -12.884 1.00 84.81 97 SER A C 1
ATOM 781 O O . SER A 1 97 ? -4.391 5.524 -11.948 1.00 84.81 97 SER A O 1
ATOM 783 N N . GLN A 1 98 ? -4.448 4.410 -13.905 1.00 81.25 98 GLN A N 1
ATOM 784 C CA . GLN A 1 98 ? -5.908 4.297 -14.004 1.00 81.25 98 GLN A CA 1
ATOM 785 C C . GLN A 1 98 ? -6.452 2.959 -13.489 1.00 81.25 98 GLN A C 1
ATOM 787 O O . GLN A 1 98 ? -7.660 2.866 -13.260 1.00 81.25 98 GLN A O 1
ATOM 792 N N . ALA A 1 99 ? -5.589 1.945 -13.379 1.00 63.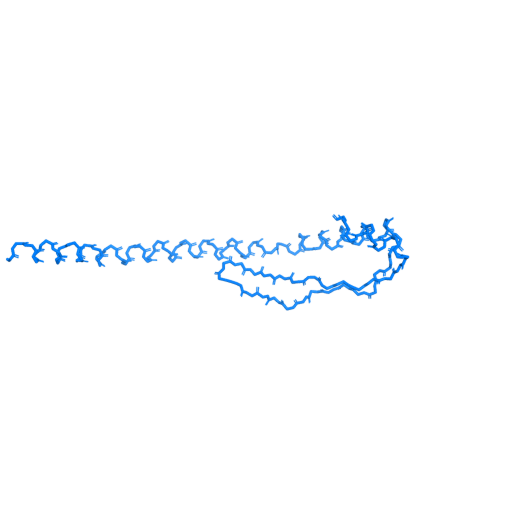31 99 ALA A N 1
ATOM 793 C CA . ALA A 1 99 ? -5.926 0.598 -12.926 1.00 63.31 99 ALA A CA 1
ATOM 794 C C . ALA A 1 99 ? -6.032 0.530 -11.395 1.00 63.31 99 ALA A C 1
ATOM 796 O O . ALA A 1 99 ? -6.931 -0.200 -10.918 1.00 63.31 99 ALA A O 1
#

Sequence (99 aa):
EQTLKVALKIKANKVAALPQLQSQLDELTTRYELLLQQLPAQKELATMLASVNELGIDNKLTFTRIDWGEKQSEHFLYRLPLNIELTGDFHDIGHFSQA

Secondary structure (DSSP, 8-state):
-HHHHHHHHHHHHHHHHHHHHHHHHHHHHHHHHHHHTTTTPHHHHHHHHHHHHHHHHHTT-EEEEEEE---EE-SS-EE-PEEEEEE--HHHHHHHHH-

Foldseek 3Di:
DVVVVVVVVVVVVVVVCVVVVVVVVVVVVVVLVVVLVVPDPVVVVVVVVVVLVVLCVVLVKAWPDWDWDDWADDPRHIDTDIDTDIDDDPVSVVVSVVD